Protein AF-A0A0M4GSQ4-F1 (afdb_monomer_lite)

pLDDT: mean 81.54, std 15.5, range [44.78, 95.75]

Foldseek 3Di:
DDDDPPVVVVVVCVVPDPPDPPVNVVVVVVVVVVVVVVVVVVVVVCVVVLVPDDPVVNVVVVVVCVVVVVVVVVVVVVVPD

Secondary structure (DSSP, 8-state):
----HHHHHHHHHHHH-SS--HHHHHHHHHHHHHHHHHHHHHHHHHHHHHHTS-HHHHHHHHHHHHHHHHHHHHHHHHHH-

Radius of gyration: 16.6 Å; chains: 1; bounding box: 35×26×44 Å

Structure (mmCIF, N/CA/C/O backbone):
data_AF-A0A0M4GSQ4-F1
#
_entry.id   AF-A0A0M4GSQ4-F1
#
loop_
_atom_site.group_PDB
_atom_site.id
_atom_site.type_symbol
_atom_site.label_atom_id
_atom_site.label_alt_id
_atom_site.label_comp_id
_atom_site.label_asym_id
_atom_site.label_entity_id
_atom_site.label_seq_id
_atom_site.pdbx_PDB_ins_code
_atom_site.Cartn_x
_atom_site.Cartn_y
_atom_site.Cartn_z
_atom_site.occupancy
_atom_site.B_iso_or_equiv
_atom_site.auth_seq_id
_atom_site.auth_comp_id
_atom_site.auth_asym_id
_atom_site.auth_atom_id
_atom_site.pdbx_PDB_model_num
ATOM 1 N N . MET A 1 1 ? -11.038 -17.285 -7.022 1.00 44.78 1 MET A N 1
ATOM 2 C CA . MET A 1 1 ? -9.670 -16.910 -6.605 1.00 44.78 1 MET A CA 1
ATOM 3 C C . MET A 1 1 ? -8.735 -17.218 -7.763 1.00 44.78 1 MET A C 1
ATOM 5 O O . MET A 1 1 ? -8.481 -18.389 -7.999 1.00 44.78 1 MET A O 1
ATOM 9 N N . HIS A 1 2 ? -8.304 -16.215 -8.533 1.00 48.66 2 HIS A N 1
ATOM 10 C CA . HIS A 1 2 ? -7.362 -16.421 -9.636 1.00 48.66 2 HIS A CA 1
ATOM 11 C C . HIS A 1 2 ? -6.193 -15.450 -9.480 1.00 48.66 2 HIS A C 1
ATOM 13 O O . HIS A 1 2 ? -6.266 -14.289 -9.852 1.00 48.66 2 HIS A O 1
ATOM 19 N N . PHE A 1 3 ? -5.134 -15.961 -8.875 1.00 50.16 3 PHE A N 1
ATOM 20 C CA . PHE A 1 3 ? -3.781 -15.428 -8.894 1.00 50.16 3 PHE A CA 1
ATOM 21 C C . PHE A 1 3 ? -2.884 -16.682 -8.972 1.00 50.16 3 PHE A C 1
ATOM 23 O O . PHE A 1 3 ? -3.214 -17.670 -8.314 1.00 50.16 3 PHE A O 1
ATOM 30 N N . PRO A 1 4 ? -1.740 -16.715 -9.673 1.00 58.47 4 PRO A N 1
ATOM 31 C CA . PRO A 1 4 ? -1.292 -15.788 -10.702 1.00 58.47 4 PRO A CA 1
ATOM 32 C C . PRO A 1 4 ? -0.241 -16.443 -11.630 1.00 58.47 4 PRO A C 1
ATOM 34 O O . PRO A 1 4 ? 0.963 -16.344 -11.377 1.00 58.47 4 PRO A O 1
ATOM 37 N N . LEU A 1 5 ? -0.636 -17.113 -12.717 1.00 54.91 5 LEU A N 1
ATOM 38 C CA . LEU A 1 5 ? 0.387 -17.545 -13.683 1.00 54.91 5 LEU A CA 1
ATOM 39 C C . LEU A 1 5 ? 1.155 -16.327 -14.218 1.00 54.91 5 LEU A C 1
ATOM 41 O O . LEU A 1 5 ? 2.370 -16.402 -14.368 1.00 54.91 5 LEU A O 1
ATOM 45 N N . ASP A 1 6 ? 0.483 -15.183 -14.358 1.00 60.34 6 ASP A N 1
ATOM 46 C CA . ASP A 1 6 ? 1.097 -13.928 -14.785 1.00 60.34 6 ASP A CA 1
ATOM 47 C C . ASP A 1 6 ? 1.986 -13.262 -13.726 1.00 60.34 6 ASP A C 1
ATOM 49 O O . ASP A 1 6 ? 3.065 -12.803 -14.090 1.00 60.34 6 ASP A O 1
ATOM 53 N N . GLU A 1 7 ? 1.653 -13.249 -12.423 1.00 57.62 7 GLU A N 1
ATOM 54 C CA . GLU A 1 7 ? 2.623 -12.738 -11.426 1.00 57.62 7 GLU A CA 1
ATOM 55 C C . GLU A 1 7 ? 3.809 -13.681 -11.265 1.00 57.62 7 GLU A C 1
ATOM 57 O O . GLU A 1 7 ? 4.925 -13.208 -11.064 1.00 57.62 7 GLU A O 1
ATOM 62 N N . ILE A 1 8 ? 3.600 -14.999 -11.352 1.00 62.62 8 ILE A N 1
ATOM 63 C CA . ILE A 1 8 ? 4.701 -15.967 -11.307 1.00 62.62 8 ILE A CA 1
ATOM 64 C C . ILE A 1 8 ? 5.603 -15.757 -12.527 1.00 62.62 8 ILE A C 1
ATOM 66 O O . ILE A 1 8 ? 6.820 -15.661 -12.376 1.00 62.62 8 ILE A O 1
ATOM 70 N N . LYS A 1 9 ? 5.026 -15.593 -13.723 1.00 56.72 9 LYS A N 1
ATOM 71 C CA . LYS A 1 9 ? 5.764 -15.311 -14.960 1.00 56.72 9 LYS A CA 1
ATOM 72 C C . LYS A 1 9 ? 6.491 -13.966 -14.887 1.00 56.72 9 LYS A C 1
ATOM 74 O O . LYS A 1 9 ? 7.683 -13.924 -15.166 1.00 56.72 9 LYS A O 1
ATOM 79 N N . ARG A 1 10 ? 5.839 -12.908 -14.396 1.00 61.81 10 ARG A N 1
ATOM 80 C CA . ARG A 1 10 ? 6.428 -11.573 -14.181 1.00 61.81 10 ARG A CA 1
ATOM 81 C C . ARG A 1 10 ? 7.593 -11.616 -13.189 1.00 61.81 10 ARG A C 1
ATOM 83 O O . ARG A 1 10 ? 8.662 -11.088 -13.479 1.00 61.81 10 ARG A O 1
ATOM 90 N N . LYS A 1 11 ? 7.435 -12.308 -12.053 1.00 64.06 11 LYS A N 1
ATOM 91 C CA . LYS A 1 11 ? 8.507 -12.509 -11.060 1.00 64.06 11 LYS A CA 1
ATOM 92 C C . LYS A 1 11 ? 9.674 -13.329 -11.627 1.00 64.06 11 LYS A C 1
ATOM 94 O O . LYS A 1 11 ? 10.821 -13.068 -11.271 1.00 64.06 11 LYS A O 1
ATOM 99 N N . LEU A 1 12 ? 9.407 -14.299 -12.506 1.00 57.88 12 LEU A N 1
ATOM 100 C CA . LEU A 1 12 ? 10.434 -15.100 -13.184 1.00 57.88 12 LEU A CA 1
ATOM 101 C C . LEU A 1 12 ? 11.167 -14.322 -14.289 1.00 57.88 12 LEU A C 1
ATOM 103 O O . LEU A 1 12 ? 12.371 -14.513 -14.444 1.00 57.88 12 LEU A O 1
ATOM 107 N N . GLU A 1 13 ? 10.486 -13.439 -15.022 1.00 58.38 13 GLU A N 1
ATOM 108 C CA . GLU A 1 13 ? 11.099 -12.575 -16.043 1.00 58.38 13 GLU A CA 1
ATOM 109 C C . GLU A 1 13 ? 12.030 -11.533 -15.411 1.00 58.38 13 GLU A C 1
ATOM 111 O O . GLU A 1 13 ? 13.169 -11.387 -15.854 1.00 58.38 13 GLU A O 1
ATOM 116 N N . ILE A 1 14 ? 11.607 -10.905 -14.306 1.00 60.09 14 ILE A N 1
ATOM 117 C CA . ILE A 1 14 ? 12.434 -9.967 -13.525 1.00 60.09 14 ILE A CA 1
ATOM 118 C C . ILE A 1 14 ? 13.709 -10.652 -13.009 1.00 60.09 14 ILE A C 1
ATOM 120 O O . ILE A 1 14 ? 14.789 -10.072 -13.052 1.00 60.09 14 ILE A O 1
ATOM 124 N N . LYS A 1 15 ? 13.615 -11.914 -12.566 1.00 57.94 15 LYS A N 1
ATOM 125 C CA . LYS A 1 15 ? 14.779 -12.689 -12.098 1.00 57.94 15 LYS A CA 1
ATOM 126 C C . LYS A 1 15 ? 15.698 -13.180 -13.224 1.00 57.94 15 LYS A C 1
ATOM 128 O O . LYS A 1 15 ? 16.855 -13.486 -12.951 1.00 57.94 15 LYS A O 1
ATOM 133 N N . LYS A 1 16 ? 15.203 -13.304 -14.462 1.00 52.28 16 LYS A N 1
ATOM 134 C CA . LYS A 1 16 ? 15.970 -13.824 -15.611 1.00 52.28 16 LYS A CA 1
ATOM 135 C C . LYS A 1 16 ? 16.710 -12.748 -16.399 1.00 52.28 16 LYS A C 1
ATOM 137 O O . LYS A 1 16 ? 17.709 -13.056 -17.046 1.00 52.28 16 LYS A O 1
ATOM 142 N N . ALA A 1 17 ? 16.210 -11.520 -16.413 1.00 52.97 17 ALA A N 1
ATOM 143 C CA . ALA A 1 17 ? 16.634 -10.537 -17.392 1.00 52.97 17 ALA A CA 1
ATOM 144 C C . ALA A 1 17 ? 17.670 -9.559 -16.822 1.00 52.97 17 ALA A C 1
ATOM 146 O O . ALA A 1 17 ? 17.341 -8.481 -16.349 1.00 52.97 17 ALA A O 1
ATOM 147 N N . GLY A 1 18 ? 18.953 -9.879 -17.014 1.00 54.72 18 GLY A N 1
ATOM 148 C CA . GLY A 1 18 ? 20.027 -8.874 -17.011 1.00 54.72 18 GLY A CA 1
ATOM 149 C C . GLY A 1 18 ? 19.923 -7.847 -18.158 1.00 54.72 18 GLY A C 1
ATOM 150 O O . GLY A 1 18 ? 20.783 -6.980 -18.269 1.00 54.72 18 GLY A O 1
ATOM 151 N N . ARG A 1 19 ? 18.900 -7.951 -19.027 1.00 55.00 19 ARG A N 1
ATOM 152 C CA . ARG A 1 19 ? 18.527 -7.000 -20.090 1.00 55.00 19 ARG A CA 1
ATOM 153 C C . ARG A 1 19 ? 17.014 -7.067 -20.352 1.00 55.00 19 ARG A C 1
ATOM 155 O O . ARG A 1 19 ? 16.570 -7.837 -21.202 1.00 55.00 19 ARG A O 1
ATOM 162 N N . ILE A 1 20 ? 16.220 -6.301 -19.608 1.00 63.03 20 ILE A N 1
ATOM 163 C CA . ILE A 1 20 ? 14.826 -5.993 -19.980 1.00 63.03 20 ILE A CA 1
ATOM 164 C C . ILE A 1 20 ? 14.873 -4.905 -21.069 1.00 63.03 20 ILE A C 1
ATOM 166 O O . ILE A 1 20 ? 15.725 -4.021 -21.000 1.00 63.03 20 ILE A O 1
ATOM 170 N N . ARG A 1 21 ? 14.017 -4.978 -22.101 1.00 70.44 21 ARG A N 1
ATOM 171 C CA . ARG A 1 21 ? 13.905 -3.899 -23.106 1.00 70.44 21 ARG A CA 1
ATOM 172 C C . ARG A 1 21 ? 13.249 -2.678 -22.460 1.00 70.44 21 ARG A C 1
ATOM 174 O O . ARG A 1 21 ? 12.294 -2.856 -21.715 1.00 70.44 21 ARG A O 1
ATOM 181 N N . GLU A 1 22 ? 13.703 -1.469 -22.778 1.00 71.94 22 GLU A N 1
ATOM 182 C CA . GLU A 1 22 ? 13.195 -0.218 -22.178 1.00 71.94 22 GLU A CA 1
ATOM 183 C C . GLU A 1 22 ? 11.661 -0.113 -22.226 1.00 71.94 22 GLU A C 1
ATOM 185 O O . GLU A 1 22 ? 11.037 0.133 -21.201 1.00 71.94 22 GLU A O 1
ATOM 190 N N . SER A 1 23 ? 11.034 -0.466 -23.353 1.00 72.75 23 SER A N 1
ATOM 191 C CA . SER A 1 23 ? 9.568 -0.481 -23.477 1.00 72.75 23 SER A CA 1
ATOM 192 C C . SER A 1 23 ? 8.867 -1.452 -22.515 1.00 72.75 23 SER A C 1
ATOM 194 O O . SER A 1 23 ? 7.791 -1.164 -22.008 1.00 72.75 23 SER A O 1
ATOM 196 N N . GLN A 1 24 ? 9.484 -2.596 -22.203 1.00 78.62 24 GLN A N 1
ATOM 197 C CA . GLN A 1 24 ? 8.938 -3.548 -21.230 1.00 78.62 24 GLN A CA 1
ATOM 198 C C . GLN A 1 24 ? 9.096 -3.043 -19.792 1.00 78.62 24 GLN A C 1
ATOM 200 O O . GLN A 1 24 ? 8.297 -3.401 -18.929 1.00 78.62 24 GLN A O 1
ATOM 205 N N . LEU A 1 25 ? 10.126 -2.237 -19.523 1.00 81.19 25 LEU A N 1
ATOM 206 C CA . LEU A 1 25 ? 10.301 -1.574 -18.235 1.00 81.19 25 LEU A CA 1
ATOM 207 C C . LEU A 1 25 ? 9.254 -0.467 -18.050 1.00 81.19 25 LEU A C 1
ATOM 209 O O . LEU A 1 25 ? 8.663 -0.385 -16.976 1.00 81.19 25 LEU A O 1
ATOM 213 N N . GLU A 1 26 ? 8.976 0.320 -19.092 1.00 83.19 26 GLU A N 1
ATOM 214 C CA . GLU A 1 26 ? 7.921 1.344 -19.096 1.00 83.19 26 GLU A CA 1
ATOM 215 C C . GLU A 1 26 ? 6.535 0.738 -18.847 1.00 83.19 26 GLU A C 1
ATOM 217 O O . GLU A 1 26 ? 5.823 1.186 -17.946 1.00 83.19 26 GLU A O 1
ATOM 222 N N . ASP A 1 27 ? 6.183 -0.339 -19.557 1.00 87.25 27 ASP A N 1
ATOM 223 C CA . ASP A 1 27 ? 4.927 -1.066 -19.338 1.00 87.25 27 ASP A CA 1
ATOM 224 C C . ASP A 1 27 ? 4.828 -1.593 -17.897 1.00 87.25 27 ASP A C 1
ATOM 226 O O . ASP A 1 27 ? 3.788 -1.495 -17.239 1.00 87.25 27 ASP A O 1
ATOM 230 N N . GLN A 1 28 ? 5.926 -2.136 -17.361 1.00 83.50 28 GLN A N 1
ATOM 231 C CA . GLN A 1 28 ? 5.962 -2.627 -15.985 1.00 83.50 28 GLN A CA 1
ATOM 232 C C . GLN A 1 28 ? 5.835 -1.499 -14.960 1.00 83.50 28 GLN A C 1
ATOM 234 O O . GLN A 1 28 ? 5.127 -1.685 -13.968 1.00 83.50 28 GLN A O 1
ATOM 239 N N . ALA A 1 29 ? 6.480 -0.354 -15.185 1.00 87.12 29 ALA A N 1
ATOM 240 C CA . ALA A 1 29 ? 6.368 0.823 -14.332 1.00 87.12 29 ALA A CA 1
ATOM 241 C C . ALA A 1 29 ? 4.939 1.382 -14.352 1.00 87.12 29 ALA A C 1
ATOM 243 O O . ALA A 1 29 ? 4.379 1.680 -13.295 1.00 87.12 29 ALA A O 1
ATOM 244 N N . TYR A 1 30 ? 4.306 1.428 -15.527 1.00 90.12 30 TYR A N 1
ATOM 245 C CA . TYR A 1 30 ? 2.910 1.826 -15.676 1.00 90.12 30 TYR A CA 1
ATOM 246 C C . TYR A 1 30 ? 1.966 0.917 -14.878 1.00 90.12 30 TYR A C 1
ATOM 248 O O . TYR A 1 30 ? 1.112 1.405 -14.135 1.00 90.12 30 TYR A O 1
ATOM 256 N N . LEU A 1 31 ? 2.148 -0.405 -14.962 1.00 90.88 31 LEU A N 1
ATOM 257 C CA . LEU A 1 31 ? 1.352 -1.358 -14.182 1.00 90.88 31 LEU A CA 1
ATOM 258 C C . LEU A 1 31 ? 1.539 -1.172 -12.671 1.00 90.88 31 LEU A C 1
ATOM 260 O O . LEU A 1 31 ? 0.557 -1.220 -11.932 1.00 90.88 31 LEU A O 1
ATOM 264 N N . VAL A 1 32 ? 2.769 -0.924 -12.204 1.00 90.12 32 VAL A N 1
ATOM 265 C CA . VAL A 1 32 ? 3.019 -0.614 -10.784 1.00 90.12 32 VAL A CA 1
ATOM 266 C C . VAL A 1 32 ? 2.308 0.678 -10.379 1.00 90.12 32 VAL A C 1
ATOM 268 O O . VAL A 1 32 ? 1.653 0.702 -9.340 1.00 90.12 32 VAL A O 1
ATOM 271 N N . ALA A 1 33 ? 2.347 1.723 -11.209 1.00 91.56 33 ALA A N 1
ATOM 272 C CA . ALA A 1 33 ? 1.644 2.975 -10.933 1.00 91.56 33 ALA A CA 1
ATOM 273 C C . ALA A 1 33 ? 0.118 2.782 -10.832 1.00 91.56 33 ALA A C 1
ATOM 275 O O . ALA A 1 33 ? -0.518 3.350 -9.943 1.00 91.56 33 ALA A O 1
ATOM 276 N N . GLN A 1 34 ? -0.477 1.941 -11.687 1.00 95.75 34 GLN A N 1
ATOM 277 C CA . GLN A 1 34 ? -1.900 1.588 -11.581 1.00 95.75 34 GLN A CA 1
ATOM 278 C C . GLN A 1 34 ? -2.211 0.840 -10.276 1.00 95.75 34 GLN A C 1
ATOM 280 O O . GLN A 1 34 ? -3.205 1.144 -9.619 1.00 95.75 34 GLN A O 1
ATOM 285 N N . GLN A 1 35 ? -1.348 -0.093 -9.860 1.00 92.12 35 GLN A N 1
ATOM 286 C CA . GLN A 1 35 ? -1.504 -0.805 -8.586 1.00 92.12 35 GLN A CA 1
ATOM 287 C C . GLN A 1 35 ? -1.409 0.144 -7.384 1.00 92.12 35 GLN A C 1
ATOM 289 O O . GLN A 1 35 ? -2.199 0.032 -6.450 1.00 9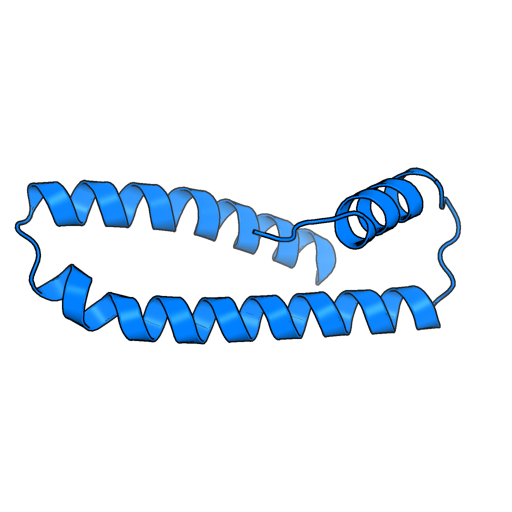2.12 35 GLN A O 1
ATOM 294 N N . MET A 1 36 ? -0.494 1.116 -7.419 1.00 93.81 36 MET A N 1
ATOM 295 C CA . MET A 1 36 ? -0.377 2.137 -6.374 1.00 93.81 36 MET A CA 1
ATOM 296 C C . MET A 1 36 ? -1.609 3.039 -6.303 1.00 93.81 36 MET A C 1
ATOM 298 O O . MET A 1 36 ? -2.047 3.390 -5.209 1.00 93.81 36 MET A O 1
ATOM 302 N N . LYS A 1 37 ? -2.193 3.391 -7.454 1.00 95.50 37 LYS A N 1
ATOM 303 C CA . LYS A 1 37 ? -3.451 4.140 -7.502 1.00 95.50 37 LYS A CA 1
ATOM 304 C C . LYS A 1 37 ? -4.594 3.343 -6.869 1.00 95.50 37 LYS A C 1
ATOM 306 O O . LYS A 1 37 ? -5.294 3.879 -6.021 1.00 95.50 37 LYS A O 1
ATOM 311 N N . GLN A 1 38 ? -4.735 2.065 -7.222 1.00 95.50 38 GLN A N 1
ATOM 312 C CA . GLN A 1 38 ? -5.753 1.203 -6.616 1.00 95.50 38 GLN A CA 1
ATOM 313 C C . GLN A 1 38 ? -5.564 1.096 -5.097 1.00 95.50 38 GLN A C 1
ATOM 315 O O . GLN A 1 38 ? -6.523 1.246 -4.349 1.00 95.50 38 GLN A O 1
ATOM 320 N N . LEU A 1 39 ? -4.323 0.916 -4.632 1.00 94.25 39 LEU A N 1
ATOM 321 C CA . LEU A 1 39 ? -4.010 0.891 -3.203 1.00 94.25 39 LEU A CA 1
ATOM 322 C C . LEU A 1 39 ? -4.407 2.204 -2.508 1.00 94.25 39 LEU A C 1
ATOM 324 O O . LEU A 1 39 ? -4.945 2.176 -1.405 1.00 94.25 39 LEU A O 1
ATOM 328 N N . HIS A 1 40 ? -4.161 3.354 -3.138 1.00 93.69 40 HIS A N 1
ATOM 329 C CA . HIS A 1 40 ? -4.573 4.654 -2.606 1.00 93.69 40 HIS A CA 1
ATOM 330 C C . HIS A 1 40 ? -6.098 4.765 -2.454 1.00 93.69 40 HIS A C 1
ATOM 332 O O . HIS A 1 40 ? -6.586 5.231 -1.418 1.00 93.69 40 HIS A O 1
ATOM 338 N N . ASP A 1 41 ? -6.844 4.314 -3.462 1.00 95.62 41 ASP A N 1
ATOM 339 C CA . ASP A 1 41 ? -8.307 4.309 -3.441 1.00 95.62 41 ASP A CA 1
ATOM 340 C C . ASP A 1 41 ? -8.836 3.361 -2.344 1.00 95.62 41 ASP A C 1
ATOM 342 O O . ASP A 1 41 ? -9.706 3.742 -1.554 1.00 95.62 41 ASP A O 1
ATOM 346 N N . ASP A 1 42 ? -8.245 2.169 -2.216 1.00 94.19 42 ASP A N 1
ATOM 347 C CA . ASP A 1 42 ? -8.595 1.181 -1.189 1.00 94.19 42 ASP A CA 1
ATOM 348 C C . ASP A 1 42 ? -8.339 1.722 0.231 1.00 94.19 42 ASP A C 1
ATOM 350 O O . ASP A 1 42 ? -9.203 1.629 1.108 1.00 94.19 42 ASP A O 1
ATOM 354 N N . LEU A 1 43 ? -7.183 2.354 0.469 1.00 93.31 43 LEU A N 1
ATOM 355 C CA . LEU A 1 43 ? -6.858 2.988 1.754 1.00 93.31 43 LEU A CA 1
ATOM 356 C C . LEU A 1 43 ? -7.843 4.113 2.096 1.00 93.31 43 LEU A C 1
ATOM 358 O O . LEU A 1 43 ? -8.271 4.240 3.247 1.00 93.31 43 LEU A O 1
ATOM 362 N N . SER A 1 44 ? -8.237 4.902 1.096 1.00 94.19 44 SER A N 1
ATOM 363 C CA . SER A 1 44 ? -9.214 5.982 1.261 1.00 94.19 44 SER A CA 1
ATOM 364 C C . SER A 1 44 ? -10.595 5.445 1.650 1.00 94.19 44 SER A C 1
ATOM 366 O O . SER A 1 44 ? -11.260 6.023 2.511 1.00 94.19 44 SER A O 1
ATOM 368 N N . ALA A 1 45 ? -11.009 4.304 1.088 1.00 94.12 45 ALA A N 1
ATOM 369 C CA . ALA A 1 45 ? -12.249 3.623 1.462 1.00 94.12 45 ALA A CA 1
ATOM 370 C C . ALA A 1 45 ? -12.197 3.018 2.881 1.00 94.12 45 ALA A C 1
ATOM 372 O O . ALA A 1 45 ? -13.211 2.993 3.585 1.00 94.12 45 ALA A O 1
ATOM 373 N N . LEU A 1 46 ? -11.021 2.561 3.328 1.00 91.25 46 LEU A N 1
ATOM 374 C CA . LEU A 1 46 ? -10.819 2.009 4.673 1.00 91.25 46 LEU A CA 1
ATOM 375 C C . LEU A 1 46 ? -10.775 3.082 5.767 1.00 91.25 46 LEU A C 1
ATOM 377 O O . LEU A 1 46 ? -11.194 2.816 6.896 1.00 91.25 46 LEU A O 1
ATOM 381 N N . LEU A 1 47 ? -10.318 4.296 5.456 1.00 91.62 47 LEU A N 1
ATOM 382 C CA . LEU A 1 47 ? -10.169 5.395 6.414 1.00 91.62 47 LEU A CA 1
ATOM 383 C C . LEU A 1 47 ? -11.402 5.631 7.318 1.00 91.62 47 LEU A C 1
ATOM 385 O O . LEU A 1 47 ? -11.242 5.604 8.544 1.00 91.62 47 LEU A O 1
ATOM 389 N N . PRO A 1 48 ? -12.634 5.813 6.796 1.00 93.12 48 PRO A N 1
ATOM 390 C CA . PRO A 1 48 ? -13.809 6.028 7.643 1.00 93.12 48 PRO A CA 1
ATOM 391 C C . PRO A 1 48 ? -14.172 4.806 8.500 1.00 93.12 48 PRO A C 1
ATOM 393 O O . PRO A 1 48 ? -14.832 4.954 9.529 1.00 93.12 48 PRO A O 1
ATOM 396 N N . LEU A 1 49 ? -13.767 3.597 8.100 1.00 92.44 49 LEU A N 1
ATOM 397 C CA . LEU A 1 49 ? -13.976 2.378 8.885 1.00 92.44 49 LEU A CA 1
ATOM 398 C C . LEU A 1 49 ? -12.976 2.306 10.041 1.00 92.44 49 LEU A C 1
ATOM 400 O O . LEU A 1 49 ? -13.371 2.040 11.174 1.00 92.44 49 LEU A O 1
ATOM 404 N N . ILE A 1 50 ? -11.708 2.633 9.779 1.00 90.56 50 ILE A N 1
ATOM 405 C CA . ILE A 1 50 ? -10.639 2.681 10.785 1.00 90.56 50 ILE A CA 1
ATOM 406 C C . ILE A 1 50 ? -10.947 3.726 11.867 1.00 90.56 50 ILE A C 1
ATOM 408 O O . ILE A 1 50 ? -10.743 3.478 13.057 1.00 90.56 50 ILE A O 1
ATOM 412 N N . GLN A 1 51 ? -11.505 4.876 11.482 1.00 89.50 51 GLN A N 1
ATOM 413 C CA . GLN A 1 51 ? -11.905 5.931 12.421 1.00 89.50 51 GLN A CA 1
ATOM 414 C C . GLN A 1 51 ? -13.004 5.491 13.403 1.00 89.50 51 GLN A C 1
ATOM 416 O O . GLN A 1 51 ? -13.079 6.021 14.511 1.00 89.50 51 GLN A O 1
ATOM 421 N N . LYS A 1 52 ? -13.825 4.500 13.032 1.00 93.25 52 LYS A N 1
ATOM 422 C CA . LYS A 1 52 ? -14.885 3.937 13.885 1.00 93.25 52 LYS A CA 1
ATOM 423 C C . LYS A 1 52 ? -14.389 2.834 14.825 1.00 93.25 52 LYS A C 1
ATOM 425 O O . LYS A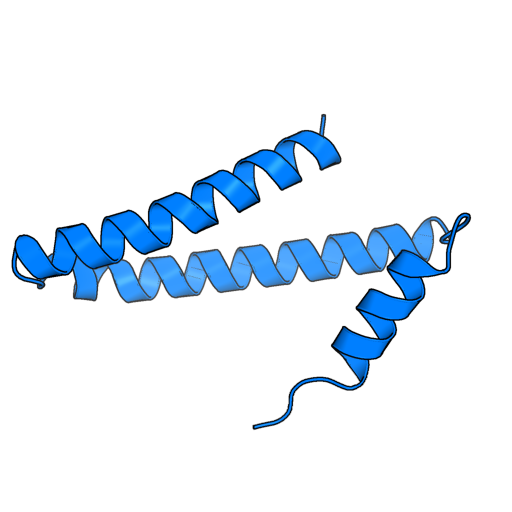 1 52 ? -15.149 2.397 15.685 1.00 93.25 52 LYS A O 1
ATOM 430 N N . LEU A 1 53 ? -13.148 2.368 14.667 1.00 93.06 53 LEU A N 1
ATOM 431 C CA . LEU A 1 53 ? -12.571 1.337 15.529 1.00 93.06 53 LEU A CA 1
ATOM 432 C C . LEU A 1 53 ? -12.223 1.891 16.912 1.00 93.06 53 LEU A C 1
ATOM 434 O O . LEU A 1 53 ? -11.832 3.055 17.051 1.00 93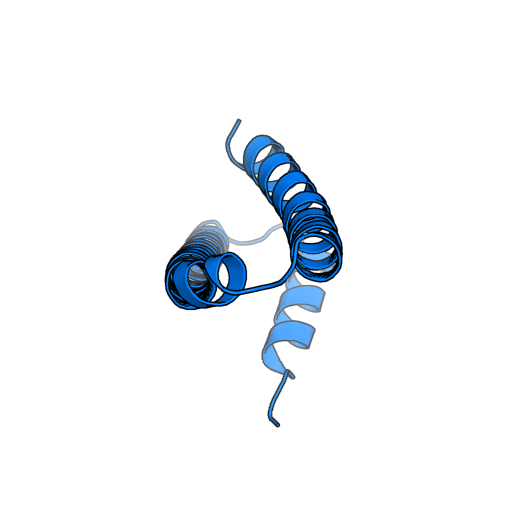.06 53 LEU A O 1
ATOM 438 N N . ASP A 1 54 ? -12.304 1.018 17.918 1.00 93.44 54 ASP A N 1
ATOM 439 C CA . ASP A 1 54 ? -11.717 1.255 19.234 1.00 93.44 54 ASP A CA 1
ATOM 440 C C . ASP A 1 54 ? -10.189 1.398 19.139 1.00 93.44 54 ASP A C 1
ATOM 442 O O . ASP A 1 54 ? -9.557 0.879 18.214 1.00 93.44 54 ASP A O 1
ATOM 446 N N . THR A 1 55 ? -9.593 2.108 20.100 1.00 91.81 55 THR A N 1
ATOM 447 C CA . THR A 1 55 ? -8.173 2.490 20.074 1.00 91.81 55 THR A CA 1
ATOM 448 C C . THR A 1 55 ? -7.250 1.290 19.876 1.00 91.81 55 THR A C 1
ATOM 450 O O . THR A 1 55 ? -6.366 1.335 19.030 1.00 91.81 55 THR A O 1
ATOM 453 N N . LYS A 1 56 ? -7.509 0.169 20.561 1.00 92.81 56 LYS A N 1
ATOM 454 C CA . LYS A 1 56 ? -6.647 -1.016 20.484 1.00 92.81 56 LYS A CA 1
ATOM 455 C C . LYS A 1 56 ? -6.663 -1.651 19.092 1.00 92.81 56 LYS A C 1
ATOM 457 O O . LYS A 1 56 ? -5.617 -2.053 18.592 1.00 92.81 56 LYS A O 1
ATOM 462 N N . LYS A 1 57 ? -7.833 -1.755 18.453 1.00 92.06 57 LYS A N 1
ATOM 463 C CA . LYS A 1 57 ? -7.929 -2.271 17.076 1.00 92.06 57 LYS A CA 1
ATOM 464 C C . LYS A 1 57 ? -7.358 -1.295 16.057 1.00 92.06 57 LYS A C 1
ATOM 466 O O . LYS A 1 57 ? -6.734 -1.734 15.095 1.00 92.06 57 LYS A O 1
ATOM 471 N N . ARG A 1 58 ? -7.548 0.008 16.275 1.00 92.25 58 ARG A N 1
ATOM 472 C CA . ARG A 1 58 ? -6.957 1.049 15.434 1.00 92.25 58 ARG A CA 1
ATOM 473 C C . ARG A 1 58 ? -5.434 0.964 15.446 1.00 92.25 58 ARG A C 1
ATOM 475 O O . ARG A 1 58 ? -4.847 0.968 14.375 1.00 92.25 58 ARG A O 1
ATOM 482 N N . ASP A 1 59 ? -4.824 0.798 16.616 1.00 92.19 59 ASP A N 1
ATOM 483 C CA . ASP A 1 59 ? -3.368 0.694 16.756 1.00 92.19 59 ASP A CA 1
ATOM 484 C C . ASP A 1 59 ? -2.796 -0.515 16.002 1.00 92.19 59 ASP A C 1
ATOM 486 O O . ASP A 1 59 ? -1.763 -0.396 15.347 1.00 92.19 59 ASP A O 1
ATOM 490 N N . ILE A 1 60 ? -3.486 -1.663 16.044 1.00 93.12 60 ILE A N 1
ATOM 491 C CA . ILE A 1 60 ? -3.092 -2.864 15.288 1.00 93.12 60 ILE A CA 1
ATOM 492 C C . ILE A 1 60 ? -3.125 -2.575 13.784 1.00 93.12 60 ILE A C 1
ATOM 494 O O . ILE A 1 60 ? -2.117 -2.753 13.107 1.00 93.12 60 ILE A O 1
ATOM 498 N N . VAL A 1 61 ? -4.249 -2.060 13.275 1.00 92.06 61 VAL A N 1
ATOM 499 C CA .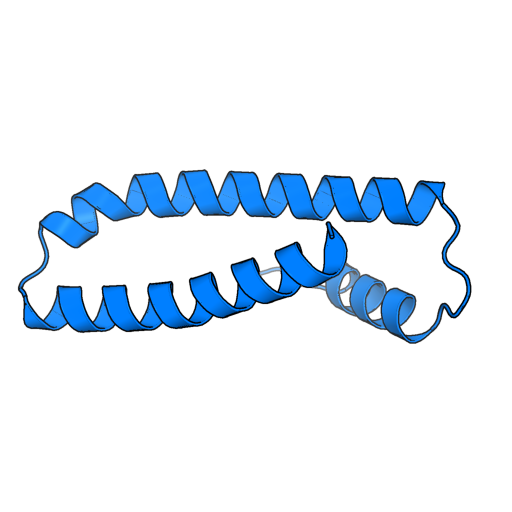 VAL A 1 61 ? -4.401 -1.742 11.846 1.00 92.06 61 VAL A CA 1
ATOM 500 C C . VAL A 1 61 ? -3.383 -0.689 11.401 1.00 92.06 61 VAL A C 1
ATOM 502 O O . VAL A 1 61 ? -2.770 -0.825 10.346 1.00 92.06 61 VAL A O 1
ATOM 505 N N . SER A 1 62 ? -3.165 0.351 12.207 1.00 89.00 62 SER A N 1
ATOM 506 C CA . SER A 1 62 ? -2.180 1.393 11.919 1.00 89.00 62 SER A CA 1
ATOM 507 C C . SER A 1 62 ? -0.754 0.853 11.888 1.00 89.00 62 SER A C 1
ATOM 509 O O . SER A 1 62 ? 0.023 1.278 11.039 1.00 89.00 62 SER A O 1
ATOM 511 N N . ARG A 1 63 ? -0.396 -0.075 12.782 1.00 93.12 63 ARG A N 1
ATOM 512 C CA . ARG A 1 63 ? 0.931 -0.697 12.781 1.00 93.12 63 ARG A CA 1
ATOM 513 C C . ARG A 1 63 ? 1.163 -1.491 11.498 1.00 93.12 63 ARG A C 1
ATOM 515 O O . ARG A 1 63 ? 2.175 -1.264 10.842 1.00 93.12 63 ARG A O 1
ATOM 522 N N . ASP A 1 64 ? 0.216 -2.350 11.138 1.00 91.12 64 ASP A N 1
ATOM 523 C CA . ASP A 1 64 ? 0.348 -3.241 9.985 1.00 91.12 64 ASP A CA 1
ATOM 524 C C . ASP A 1 64 ? 0.410 -2.436 8.667 1.00 91.12 64 ASP A C 1
ATOM 526 O O . ASP A 1 64 ? 1.259 -2.692 7.815 1.00 91.12 64 ASP A O 1
ATOM 530 N N . LEU A 1 65 ? -0.412 -1.384 8.524 1.00 91.94 65 LEU A N 1
ATOM 531 C CA . LEU A 1 65 ? -0.366 -0.493 7.355 1.00 91.94 65 LEU A CA 1
ATOM 532 C C . LEU A 1 65 ? 0.920 0.347 7.287 1.00 91.94 65 LEU A C 1
ATOM 534 O O . LEU A 1 65 ? 1.434 0.595 6.196 1.00 91.94 65 LEU A O 1
ATOM 538 N N . ASN A 1 66 ? 1.448 0.795 8.430 1.00 92.56 66 ASN A N 1
ATOM 539 C CA . ASN A 1 66 ? 2.677 1.589 8.466 1.00 92.56 66 ASN A CA 1
ATOM 540 C C . ASN A 1 66 ? 3.918 0.765 8.117 1.00 92.56 66 ASN A C 1
ATOM 542 O O . ASN A 1 66 ? 4.826 1.290 7.475 1.00 92.56 66 ASN A O 1
ATOM 546 N N . GLU A 1 67 ? 3.991 -0.494 8.549 1.00 94.12 67 GLU A N 1
ATOM 547 C CA . GLU A 1 67 ? 5.122 -1.374 8.240 1.00 94.12 67 GLU A CA 1
ATOM 548 C C . GLU A 1 67 ? 5.266 -1.566 6.724 1.00 94.12 67 GLU A C 1
ATOM 550 O O . GLU A 1 67 ? 6.304 -1.226 6.147 1.00 94.12 67 GLU A O 1
ATOM 555 N N . GLU A 1 68 ? 4.184 -1.983 6.067 1.00 91.62 68 GLU A N 1
ATOM 556 C CA . GLU A 1 68 ? 4.155 -2.177 4.616 1.00 91.62 68 GLU A CA 1
ATOM 557 C C . GLU A 1 68 ? 4.288 -0.851 3.849 1.00 91.62 68 GLU A C 1
ATOM 559 O O . GLU A 1 68 ? 5.002 -0.769 2.847 1.00 91.62 68 GLU A O 1
ATOM 564 N N . GLY A 1 69 ? 3.668 0.227 4.343 1.00 93.12 69 GLY A N 1
ATOM 565 C CA . GLY A 1 69 ? 3.782 1.558 3.744 1.00 93.12 69 GLY A CA 1
ATOM 566 C C . GLY A 1 69 ? 5.220 2.084 3.738 1.00 93.12 69 GLY A C 1
ATOM 567 O O . GLY A 1 69 ? 5.686 2.617 2.729 1.00 93.12 69 GLY A O 1
ATOM 568 N N . ASN A 1 70 ? 5.959 1.885 4.831 1.00 93.62 70 ASN A N 1
ATOM 569 C CA . ASN A 1 70 ? 7.369 2.264 4.915 1.00 93.62 70 ASN A CA 1
ATOM 570 C C . ASN A 1 70 ? 8.247 1.427 3.979 1.00 93.62 70 ASN A C 1
ATOM 572 O O . ASN A 1 70 ? 9.143 1.977 3.331 1.00 93.62 70 ASN A O 1
ATOM 576 N N . ALA A 1 71 ? 7.991 0.119 3.884 1.00 91.94 71 ALA A N 1
ATOM 577 C CA . ALA A 1 71 ? 8.695 -0.752 2.947 1.00 91.94 71 ALA A CA 1
ATOM 578 C C . ALA A 1 71 ? 8.481 -0.289 1.496 1.00 91.94 71 ALA A C 1
ATOM 580 O O . ALA A 1 71 ? 9.453 -0.115 0.757 1.00 91.94 71 ALA A O 1
ATOM 581 N N . LEU A 1 72 ? 7.234 0.014 1.120 1.00 92.19 72 LEU A N 1
ATOM 582 C CA . LEU A 1 72 ? 6.889 0.522 -0.207 1.00 92.19 72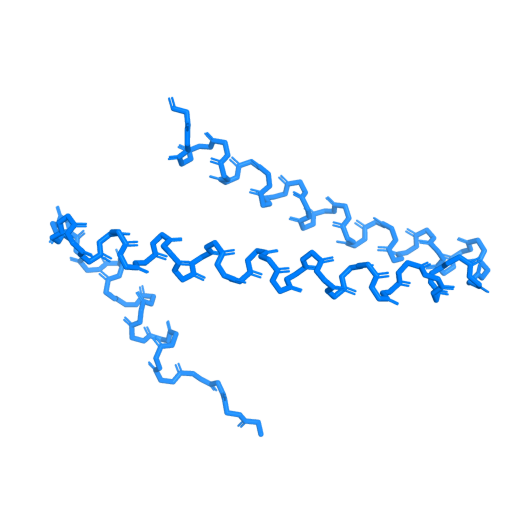 LEU A CA 1
ATOM 583 C C . LEU A 1 72 ? 7.566 1.868 -0.505 1.00 92.19 72 LEU A C 1
ATOM 585 O O . LEU A 1 72 ? 8.183 2.019 -1.558 1.00 92.19 72 LEU A O 1
ATOM 589 N N . LEU A 1 73 ? 7.502 2.831 0.422 1.00 92.62 73 LEU A N 1
ATOM 590 C CA . LEU A 1 73 ? 8.158 4.136 0.265 1.00 92.62 73 LEU A CA 1
ATOM 591 C C . LEU A 1 73 ? 9.669 3.996 0.063 1.00 92.62 73 LEU A C 1
ATOM 593 O O . LEU A 1 73 ? 10.244 4.692 -0.776 1.00 92.62 73 LEU A O 1
ATOM 597 N N . LYS A 1 74 ? 10.315 3.089 0.804 1.00 93.62 74 LYS A N 1
ATOM 598 C CA . LYS A 1 74 ? 11.747 2.820 0.656 1.00 93.62 74 LYS A CA 1
ATOM 599 C C . LYS A 1 74 ? 12.068 2.252 -0.727 1.00 93.62 74 LYS A C 1
ATOM 601 O O . LYS A 1 74 ? 12.950 2.784 -1.395 1.00 93.62 74 LYS A O 1
ATOM 606 N N . SER A 1 75 ? 11.334 1.233 -1.173 1.00 89.06 75 SER A N 1
ATOM 607 C CA . SER A 1 75 ? 11.5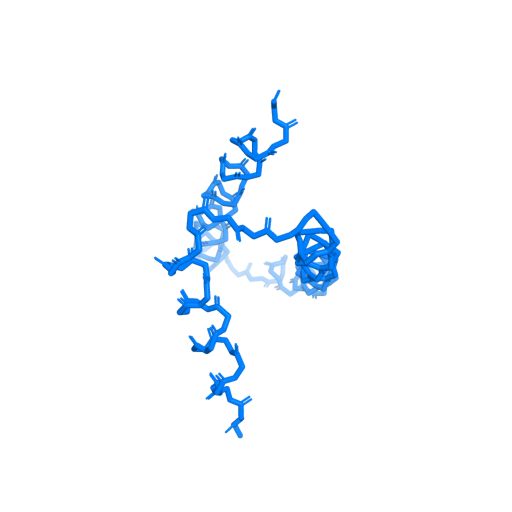33 0.639 -2.500 1.00 89.06 75 SER A CA 1
ATOM 608 C C . SER A 1 75 ? 11.295 1.641 -3.629 1.00 89.06 75 SER A C 1
ATOM 610 O O . SER A 1 75 ? 12.062 1.678 -4.584 1.00 89.06 75 SER A O 1
ATOM 612 N N . LEU A 1 76 ? 10.271 2.491 -3.517 1.00 89.19 76 LEU A N 1
ATOM 613 C CA . LEU A 1 76 ? 10.010 3.534 -4.510 1.00 89.19 76 LEU A CA 1
ATOM 614 C C . LEU A 1 76 ? 11.130 4.565 -4.547 1.00 89.19 76 LEU A C 1
ATOM 616 O O . LEU A 1 76 ? 11.597 4.908 -5.626 1.00 89.19 76 LEU A O 1
ATOM 620 N N . LYS A 1 77 ? 11.612 5.006 -3.381 1.00 90.50 77 LYS A N 1
ATOM 621 C CA . LYS A 1 77 ? 12.741 5.933 -3.306 1.00 90.50 77 LYS A CA 1
ATOM 622 C C . LYS A 1 77 ? 13.982 5.358 -3.987 1.00 90.50 77 LYS A C 1
ATOM 624 O O . LYS A 1 77 ? 14.643 6.087 -4.710 1.00 90.50 77 LYS A O 1
ATOM 629 N N . GLU A 1 78 ? 14.286 4.078 -3.792 1.00 88.75 78 GLU A N 1
ATOM 630 C CA . GLU A 1 78 ? 15.408 3.408 -4.468 1.00 88.75 78 GLU A CA 1
ATOM 631 C C . GLU A 1 78 ? 15.223 3.323 -5.996 1.00 88.75 78 GLU A C 1
ATOM 633 O O . GLU A 1 78 ? 16.210 3.341 -6.722 1.00 88.75 78 GLU A O 1
ATOM 638 N N . LEU A 1 79 ? 13.979 3.253 -6.486 1.00 81.81 79 LEU A N 1
ATOM 639 C CA . LEU A 1 79 ? 13.656 3.150 -7.915 1.00 81.81 79 LEU A CA 1
ATOM 640 C C . LEU A 1 79 ? 13.551 4.500 -8.641 1.00 81.81 79 LEU A C 1
ATOM 642 O O . LEU A 1 79 ? 13.713 4.534 -9.858 1.00 81.81 79 LEU A O 1
ATOM 646 N N . THR A 1 80 ? 13.226 5.586 -7.932 1.00 82.06 80 THR A N 1
ATOM 647 C CA . THR A 1 80 ? 12.965 6.909 -8.531 1.00 82.06 80 THR A CA 1
ATOM 648 C C . THR A 1 80 ? 13.991 7.986 -8.162 1.00 82.06 80 THR A C 1
ATOM 650 O O . THR A 1 80 ? 13.791 9.139 -8.544 1.00 82.06 80 THR A O 1
ATOM 653 N N . SER A 1 81 ? 15.020 7.656 -7.372 1.00 65.44 81 SER A N 1
ATOM 654 C CA . SER A 1 81 ? 16.154 8.556 -7.072 1.00 65.44 81 SER A CA 1
ATOM 655 C C . SER A 1 81 ? 17.236 8.451 -8.138 1.00 65.44 81 SER A C 1
ATOM 657 O O . SER A 1 81 ? 17.869 9.495 -8.403 1.00 65.44 81 SER A O 1
#

Sequence (81 aa):
MHFPLDEIKRKLEIKKAGRIRESQLEDQAYLVAQQMKQLHDDLSALLPLIQKLDTKKRDIVSRDLNEEGNALLKSLKELTS